Protein AF-A0A3D2I4W2-F1 (afdb_monomer_lite)

Secondary structure (DSSP, 8-state):
-GGGHHHHHHHTT--SSGGG--SSSPP-EE-STTTTS-GGGGGG-SEEE-B-TTTTHHHHHHHHHHHHHHT--HHHHHHHHTTSTTEE-GGGEEEEE-TTS-EEEEEESSSSS-SSPPPB-----SSS---SSPPPPSS--SS---------S--

Sequence (155 aa):
CYTNILQVLDLSHIPLHAGERTWDDPIVIGGGPCTYNPEPIAEFFDIFYIGEGETVYRELLDVYKDSRQKGEDRLTFLKRASGVEGLYVPLLYDVTYHEDGTIASMEPNCKEAPNRVKKQVVTDLSDTYYPSKPLVPYIRATQDRVVLEIQRGCI

Radius of gyration: 17.82 Å; chains: 1; bounding box: 40×52×45 Å

Foldseek 3Di:
DVVCLQVVCVVVVHDQFPVVDWPVGDQFEAEDDPLVPCVVRLRRHQKYQFADCQPFVVVLVVLVVVCVVVVHIPVVSSLQSLLTARIDGQVQWDWDADPVGHTPDIAGNDPSHDRDRDGDYDPDPPPTDDPPPDDDDPDDDPDPDDDDDPDDDDD

Structure (mmCIF, N/CA/C/O backbone):
data_AF-A0A3D2I4W2-F1
#
_entry.id   AF-A0A3D2I4W2-F1
#
loop_
_atom_site.group_PDB
_atom_site.id
_atom_site.type_symbol
_atom_site.label_atom_id
_atom_site.label_alt_id
_atom_site.label_comp_id
_atom_site.label_asym_id
_atom_site.label_entity_id
_atom_site.label_seq_id
_atom_site.pdbx_PDB_ins_code
_atom_site.Cartn_x
_atom_site.Cartn_y
_atom_site.Cartn_z
_atom_site.occupancy
_atom_site.B_iso_or_equiv
_atom_site.auth_seq_id
_atom_site.auth_comp_id
_atom_site.auth_asym_id
_atom_site.auth_atom_id
_atom_site.pdbx_PDB_model_num
ATOM 1 N N . CYS A 1 1 ? -1.718 -10.363 -12.289 1.00 57.09 1 CYS A N 1
ATOM 2 C CA . CYS A 1 1 ? -2.384 -10.048 -11.006 1.00 57.09 1 CYS A CA 1
ATOM 3 C C . CYS A 1 1 ? -3.413 -8.924 -11.084 1.00 57.09 1 CYS A C 1
ATOM 5 O O . CYS A 1 1 ? -4.359 -9.004 -10.320 1.00 57.09 1 CYS A O 1
ATOM 7 N N . TYR A 1 2 ? -3.300 -7.935 -11.982 1.00 67.94 2 TYR A N 1
ATOM 8 C CA . TYR A 1 2 ? -4.268 -6.826 -12.064 1.00 67.94 2 TYR A CA 1
ATOM 9 C C . TYR A 1 2 ? -5.730 -7.259 -12.249 1.00 67.94 2 TYR A C 1
ATOM 11 O O . TYR A 1 2 ? -6.610 -6.760 -11.558 1.00 67.94 2 TYR A O 1
ATOM 19 N N . THR A 1 3 ? -5.984 -8.240 -13.117 1.00 71.94 3 THR A N 1
ATOM 20 C CA . THR A 1 3 ? -7.343 -8.685 -13.475 1.00 71.94 3 THR A CA 1
ATOM 21 C C . THR A 1 3 ? -8.151 -9.257 -12.313 1.00 71.94 3 THR A C 1
ATOM 23 O O . THR A 1 3 ? -9.372 -9.286 -12.389 1.00 71.94 3 THR A O 1
ATOM 26 N N . ASN A 1 4 ? -7.493 -9.712 -11.242 1.00 88.19 4 ASN A N 1
ATOM 27 C CA . ASN A 1 4 ? -8.159 -10.446 -10.165 1.00 88.19 4 ASN A CA 1
ATOM 28 C C . ASN A 1 4 ? -8.360 -9.595 -8.905 1.00 88.19 4 ASN A C 1
ATOM 30 O O . ASN A 1 4 ? -8.998 -10.067 -7.972 1.00 88.19 4 ASN A O 1
ATOM 34 N N . ILE A 1 5 ? -7.829 -8.366 -8.854 1.00 90.75 5 ILE A N 1
ATOM 35 C CA . ILE A 1 5 ? -7.914 -7.506 -7.661 1.00 90.75 5 ILE A CA 1
ATOM 36 C C . ILE A 1 5 ? -9.379 -7.252 -7.300 1.00 90.75 5 ILE A C 1
ATOM 38 O O . ILE A 1 5 ? -9.798 -7.549 -6.185 1.00 90.75 5 ILE A O 1
ATOM 42 N N . LEU A 1 6 ? -10.170 -6.782 -8.269 1.00 92.81 6 LEU A N 1
ATOM 43 C CA . LEU A 1 6 ? -11.586 -6.472 -8.058 1.00 92.81 6 LEU A CA 1
ATOM 44 C C . LEU A 1 6 ? -12.389 -7.718 -7.681 1.00 92.81 6 LEU A C 1
ATOM 46 O O . LEU A 1 6 ? -13.233 -7.659 -6.797 1.00 92.81 6 LEU A O 1
ATOM 50 N N . GLN A 1 7 ? -12.071 -8.862 -8.293 1.00 94.44 7 GLN A N 1
ATOM 51 C CA . GLN A 1 7 ? -12.715 -10.132 -7.968 1.00 94.44 7 GLN A CA 1
ATOM 52 C C . GLN A 1 7 ? -12.427 -10.567 -6.523 1.00 94.44 7 GLN A C 1
ATOM 54 O O . GLN A 1 7 ? -13.317 -11.071 -5.848 1.00 94.44 7 GLN A O 1
ATOM 59 N N . VAL A 1 8 ? -11.198 -10.380 -6.030 1.00 94.50 8 VAL A N 1
ATOM 60 C CA . VAL A 1 8 ? -10.845 -10.703 -4.637 1.00 94.50 8 VAL A CA 1
ATOM 61 C C . VAL A 1 8 ? -11.576 -9.788 -3.656 1.00 94.50 8 VAL A C 1
ATOM 63 O O . VAL A 1 8 ? -12.060 -10.282 -2.639 1.00 94.50 8 VAL A O 1
ATOM 66 N N . LEU A 1 9 ? -11.676 -8.487 -3.951 1.00 95.06 9 LEU A N 1
ATOM 67 C CA . LEU A 1 9 ? -12.410 -7.542 -3.104 1.00 95.06 9 LEU A CA 1
ATOM 68 C C . LEU A 1 9 ? -13.901 -7.900 -3.041 1.00 95.06 9 LEU A C 1
ATOM 70 O O . LEU A 1 9 ? -14.446 -8.025 -1.946 1.00 95.06 9 LEU A O 1
ATOM 74 N N . ASP A 1 10 ? -14.510 -8.166 -4.199 1.00 95.00 10 ASP A N 1
ATOM 75 C CA . ASP A 1 10 ? -15.918 -8.555 -4.326 1.00 95.00 10 ASP A CA 1
ATOM 76 C C . ASP A 1 10 ? -16.231 -9.848 -3.552 1.00 95.00 10 ASP A C 1
ATOM 78 O O . ASP A 1 10 ? -17.110 -9.874 -2.689 1.00 95.00 10 ASP A O 1
ATOM 82 N N . LEU A 1 11 ? -15.430 -10.903 -3.757 1.00 96.75 11 LEU A N 1
ATOM 83 C CA . LEU A 1 11 ? -15.568 -12.175 -3.033 1.00 96.75 11 LEU A CA 1
ATOM 84 C C . LEU A 1 11 ? -15.325 -12.050 -1.521 1.00 96.75 11 LEU A C 1
ATOM 86 O O . LEU A 1 11 ? -15.780 -12.902 -0.761 1.00 96.75 11 LEU A O 1
ATOM 90 N N . SER A 1 12 ? -14.596 -11.020 -1.085 1.00 96.56 12 SER A N 1
ATOM 91 C CA . SER A 1 12 ? -14.338 -10.742 0.333 1.00 96.56 12 SER A CA 1
ATOM 92 C C . SER A 1 12 ? -15.374 -9.804 0.956 1.00 96.56 12 SER A C 1
ATOM 94 O O . SER A 1 12 ? -15.250 -9.485 2.136 1.00 96.56 12 SER A O 1
ATOM 96 N N . HIS A 1 13 ? -16.373 -9.356 0.186 1.00 96.12 13 HIS A N 1
ATOM 97 C CA . HIS A 1 13 ? -17.356 -8.350 0.594 1.00 96.12 13 HIS A CA 1
ATOM 98 C C . HIS A 1 13 ? -16.724 -7.032 1.069 1.00 96.12 13 HIS A C 1
ATOM 100 O O . HIS A 1 13 ? -17.248 -6.372 1.962 1.00 96.12 13 HIS A O 1
ATOM 106 N N . ILE A 1 14 ? -15.590 -6.650 0.475 1.00 97.50 14 ILE A N 1
ATOM 107 C CA . ILE A 1 14 ? -14.932 -5.366 0.729 1.00 97.50 14 ILE A CA 1
ATOM 108 C C . ILE A 1 14 ? -15.391 -4.385 -0.358 1.00 97.50 14 ILE A C 1
ATOM 110 O O . ILE A 1 14 ? -15.304 -4.742 -1.537 1.00 97.50 14 ILE A O 1
ATOM 114 N N . PRO A 1 15 ? -15.825 -3.155 -0.013 1.00 97.50 15 PRO A N 1
ATOM 115 C CA . PRO A 1 15 ? -16.178 -2.149 -1.011 1.00 97.50 15 PRO A CA 1
ATOM 116 C C . PRO A 1 15 ? -15.064 -1.962 -2.048 1.00 97.50 15 PRO A C 1
ATOM 118 O O . PRO A 1 15 ? -13.878 -1.859 -1.696 1.00 97.50 15 PRO A O 1
ATOM 121 N N . LEU A 1 16 ? -15.442 -1.951 -3.330 1.00 95.81 16 LEU A N 1
ATOM 122 C CA . LEU A 1 16 ? -14.485 -1.899 -4.437 1.00 95.81 16 LEU A CA 1
ATOM 123 C C . LEU A 1 16 ? -13.691 -0.598 -4.392 1.00 95.81 16 LEU A C 1
ATOM 125 O O . LEU A 1 16 ? -12.460 -0.632 -4.396 1.00 95.81 16 LEU A O 1
ATOM 129 N N . HIS A 1 17 ? -14.390 0.527 -4.287 1.00 96.31 17 HIS A N 1
ATOM 130 C CA . HIS A 1 17 ? -13.779 1.844 -4.242 1.00 96.31 17 HIS A CA 1
ATOM 131 C C . HIS A 1 17 ? -13.309 2.157 -2.822 1.00 96.31 17 HIS A C 1
ATOM 133 O O . HIS A 1 17 ? -14.052 2.002 -1.851 1.00 96.31 17 HIS A O 1
ATOM 139 N N . ALA A 1 18 ? -12.072 2.633 -2.684 1.00 96.38 18 ALA A N 1
ATOM 140 C CA . ALA A 1 18 ? -11.503 2.973 -1.383 1.00 96.38 18 ALA A CA 1
ATOM 141 C C . ALA A 1 18 ? -12.307 4.071 -0.664 1.00 96.38 18 ALA A C 1
ATOM 143 O O . ALA A 1 18 ? -12.448 4.029 0.556 1.00 96.38 18 ALA A O 1
ATOM 144 N N . GLY A 1 19 ? -12.898 5.007 -1.416 1.00 94.50 19 GLY A N 1
ATOM 145 C CA . GLY A 1 19 ? -13.739 6.080 -0.874 1.00 94.50 19 GLY A CA 1
ATOM 146 C C . GLY A 1 19 ? -15.058 5.614 -0.243 1.00 94.50 19 GLY A C 1
ATOM 147 O O . GLY A 1 19 ? -15.655 6.363 0.525 1.00 94.50 19 GLY A O 1
ATOM 148 N N . GLU A 1 20 ? -15.502 4.387 -0.525 1.00 95.88 20 GLU A N 1
ATOM 149 C CA . GLU A 1 20 ? -16.715 3.795 0.060 1.00 95.88 20 GLU A CA 1
ATOM 150 C C . GLU A 1 20 ? -16.430 3.054 1.376 1.00 95.88 20 GLU A C 1
ATOM 152 O O . GLU A 1 20 ? -17.359 2.620 2.058 1.00 95.88 20 GLU A O 1
ATOM 157 N N . ARG A 1 21 ? -15.152 2.894 1.746 1.00 96.69 21 ARG A N 1
ATOM 158 C CA . ARG A 1 21 ? -14.737 2.147 2.937 1.00 96.69 21 ARG A CA 1
ATOM 159 C C . ARG A 1 21 ? -14.823 3.004 4.191 1.00 96.69 21 ARG A C 1
ATOM 161 O O . ARG A 1 21 ? -14.335 4.131 4.258 1.00 96.69 21 ARG A O 1
ATOM 168 N N . THR A 1 22 ? -15.373 2.411 5.235 1.00 95.75 22 THR A N 1
ATOM 169 C CA . THR A 1 22 ? -15.478 2.975 6.579 1.00 95.75 22 THR A CA 1
ATOM 170 C C . THR A 1 22 ? -14.315 2.522 7.461 1.00 95.75 22 THR A C 1
ATOM 172 O O . THR A 1 22 ? -13.388 1.838 7.025 1.00 95.75 22 THR A O 1
ATOM 175 N N . TRP A 1 23 ? -14.324 2.914 8.735 1.00 95.62 23 TRP A N 1
ATOM 176 C CA . TRP A 1 23 ? -13.331 2.435 9.697 1.00 95.62 23 TRP A CA 1
ATOM 177 C C . TRP A 1 23 ? -13.545 0.976 10.126 1.00 95.62 23 TRP A C 1
ATOM 179 O O . TRP A 1 23 ? -12.626 0.366 10.680 1.00 95.62 23 TRP A O 1
ATOM 189 N N . ASP A 1 24 ? -14.720 0.406 9.860 1.00 95.25 24 ASP A N 1
ATOM 190 C CA . ASP A 1 24 ? -15.026 -0.998 10.151 1.00 95.25 24 ASP A CA 1
ATOM 191 C C . ASP A 1 24 ? -14.538 -1.936 9.036 1.00 95.25 24 ASP A C 1
ATOM 193 O O . ASP A 1 24 ? -14.285 -3.117 9.277 1.00 95.25 24 ASP A O 1
ATOM 197 N N . ASP A 1 25 ? -14.311 -1.394 7.838 1.00 96.81 25 ASP A N 1
ATOM 198 C CA . ASP A 1 25 ? -13.728 -2.110 6.708 1.00 96.81 25 ASP A CA 1
ATOM 199 C C . ASP A 1 25 ? -12.203 -2.269 6.852 1.00 96.81 25 ASP A C 1
ATOM 201 O O . ASP A 1 25 ? -11.515 -1.380 7.382 1.00 96.81 25 ASP A O 1
ATOM 205 N N . PRO A 1 26 ? -11.617 -3.361 6.324 1.00 96.44 26 PRO A N 1
ATOM 206 C CA . PRO A 1 26 ? -10.170 -3.550 6.338 1.00 96.44 26 PRO A CA 1
ATOM 207 C C . PRO A 1 26 ? -9.423 -2.441 5.579 1.00 96.44 26 PRO A C 1
ATOM 209 O O . PRO A 1 26 ? -9.946 -1.805 4.660 1.00 96.44 26 PRO A O 1
ATOM 212 N N . ILE A 1 27 ? -8.160 -2.221 5.954 1.00 97.25 27 ILE A N 1
ATOM 213 C CA . ILE A 1 27 ? -7.234 -1.394 5.170 1.00 97.25 27 ILE A CA 1
ATOM 214 C C . ILE A 1 27 ? -6.700 -2.250 4.022 1.00 97.25 27 ILE A C 1
ATOM 216 O O . ILE A 1 27 ? -6.061 -3.275 4.264 1.00 97.25 27 ILE A O 1
ATOM 220 N N . VAL A 1 28 ? -6.952 -1.838 2.781 1.00 96.81 28 VAL A N 1
ATOM 221 C CA . VAL A 1 28 ? -6.498 -2.558 1.589 1.00 96.81 28 VAL A CA 1
ATOM 222 C C . VAL A 1 28 ? -5.168 -1.972 1.130 1.00 96.81 28 VAL A C 1
ATOM 224 O O . VAL A 1 28 ? -5.096 -0.819 0.703 1.00 96.81 28 VAL A O 1
ATOM 227 N N . ILE A 1 29 ? -4.112 -2.783 1.212 1.00 95.38 29 ILE A N 1
ATOM 228 C CA . ILE A 1 29 ? -2.743 -2.372 0.887 1.00 95.38 29 ILE A CA 1
ATOM 229 C C . ILE A 1 29 ? -2.262 -3.097 -0.373 1.00 95.38 29 ILE A C 1
ATOM 231 O O . ILE A 1 29 ? -2.271 -4.327 -0.432 1.00 95.38 29 ILE A O 1
ATOM 235 N N . GLY A 1 30 ? -1.820 -2.337 -1.371 1.00 92.81 30 GLY A N 1
ATOM 236 C CA . GLY A 1 30 ? -1.173 -2.844 -2.577 1.00 92.81 30 GLY A CA 1
ATOM 237 C C . GLY A 1 30 ? 0.334 -2.970 -2.374 1.00 92.81 30 GLY A C 1
ATOM 238 O O . GLY A 1 30 ? 0.964 -2.065 -1.840 1.00 92.81 30 GLY A O 1
ATOM 239 N N . GLY A 1 31 ? 0.934 -4.074 -2.813 1.00 90.00 31 GLY A N 1
ATOM 240 C CA . GLY A 1 31 ? 2.377 -4.316 -2.714 1.00 90.00 31 GLY A CA 1
ATOM 241 C C . GLY A 1 31 ? 2.925 -5.040 -3.942 1.00 90.00 31 GLY A C 1
ATOM 242 O O . GLY A 1 31 ? 2.172 -5.487 -4.810 1.00 90.00 31 GLY A O 1
ATOM 243 N N . GLY A 1 32 ? 4.249 -5.181 -4.001 1.00 84.00 32 GLY A N 1
ATOM 244 C CA . GLY A 1 32 ? 4.937 -5.941 -5.044 1.00 84.00 32 GLY A CA 1
ATOM 245 C C . GLY A 1 32 ? 5.481 -5.094 -6.202 1.00 84.00 32 GLY A C 1
ATOM 246 O O . GLY A 1 32 ? 5.427 -3.869 -6.180 1.00 84.00 32 GLY A O 1
ATOM 247 N N . PRO A 1 33 ? 6.033 -5.737 -7.243 1.00 74.50 33 PRO A N 1
ATOM 248 C CA . PRO A 1 33 ? 6.895 -5.076 -8.226 1.00 74.50 33 PRO A CA 1
ATOM 249 C C . PRO A 1 33 ? 6.181 -4.061 -9.123 1.00 74.50 33 PRO A C 1
ATOM 251 O O . PRO A 1 33 ? 6.842 -3.250 -9.762 1.00 74.50 33 PRO A O 1
ATOM 254 N N . CYS A 1 34 ? 4.851 -4.093 -9.203 1.00 75.56 34 CYS A N 1
ATOM 255 C CA . CYS A 1 34 ? 4.092 -3.191 -10.066 1.00 75.56 34 CYS A CA 1
ATOM 256 C C . CYS A 1 34 ? 3.561 -1.944 -9.338 1.00 75.56 34 CYS A C 1
ATOM 258 O O . CYS A 1 34 ? 2.951 -1.094 -9.979 1.00 75.56 34 CYS A O 1
ATOM 260 N N . THR A 1 35 ? 3.802 -1.790 -8.029 1.00 85.19 35 THR A N 1
ATOM 261 C CA . THR A 1 35 ? 3.267 -0.649 -7.264 1.00 85.19 35 THR A CA 1
ATOM 262 C C . THR A 1 35 ? 3.956 0.677 -7.559 1.00 85.19 35 THR A C 1
ATOM 264 O O . THR A 1 35 ? 3.424 1.712 -7.186 1.00 85.19 35 THR A O 1
ATOM 267 N N . TYR A 1 36 ? 5.079 0.680 -8.286 1.00 85.50 36 TYR A N 1
ATOM 268 C CA . TYR A 1 36 ? 5.771 1.907 -8.701 1.00 85.50 36 TYR A CA 1
ATOM 269 C C . TYR A 1 36 ? 4.949 2.809 -9.637 1.00 85.50 36 TYR A C 1
ATOM 271 O O . TYR A 1 36 ? 5.274 3.984 -9.755 1.00 85.50 36 TYR A O 1
ATOM 279 N N . ASN A 1 37 ? 3.901 2.277 -10.279 1.00 88.94 37 ASN A N 1
ATOM 280 C CA . ASN A 1 37 ? 2.951 3.037 -11.097 1.00 88.94 37 ASN A CA 1
ATOM 281 C C . ASN A 1 37 ? 1.514 2.723 -10.627 1.00 88.94 37 ASN A C 1
ATOM 283 O O . ASN A 1 37 ? 0.817 1.943 -11.283 1.00 88.94 37 ASN A O 1
ATOM 287 N N . PRO A 1 38 ? 1.093 3.242 -9.459 1.00 90.31 38 PRO A N 1
ATOM 288 C CA . PRO A 1 38 ? -0.146 2.825 -8.801 1.00 90.31 38 PRO A CA 1
ATOM 289 C C . PRO A 1 38 ? -1.406 3.453 -9.417 1.00 90.31 38 PRO A C 1
ATOM 291 O O . PRO A 1 38 ? -2.475 2.849 -9.333 1.00 90.31 38 PRO A O 1
ATOM 294 N N . GLU A 1 39 ? -1.276 4.607 -10.080 1.00 91.75 39 GLU A N 1
ATOM 295 C CA . GLU A 1 39 ? -2.401 5.428 -10.555 1.00 91.75 39 GLU A CA 1
ATOM 296 C C . GLU A 1 39 ? -3.501 4.696 -11.332 1.00 91.75 39 GLU A C 1
ATOM 298 O O . GLU A 1 39 ? -4.672 4.892 -11.007 1.00 91.75 39 GLU A O 1
ATOM 303 N N . PRO A 1 40 ? -3.200 3.781 -12.276 1.00 90.12 40 PRO A N 1
ATOM 304 C CA . PRO A 1 40 ? -4.247 3.083 -13.025 1.00 90.12 40 PRO A CA 1
ATOM 305 C C . PRO A 1 40 ? -5.229 2.270 -12.166 1.00 90.12 40 PRO A C 1
ATOM 307 O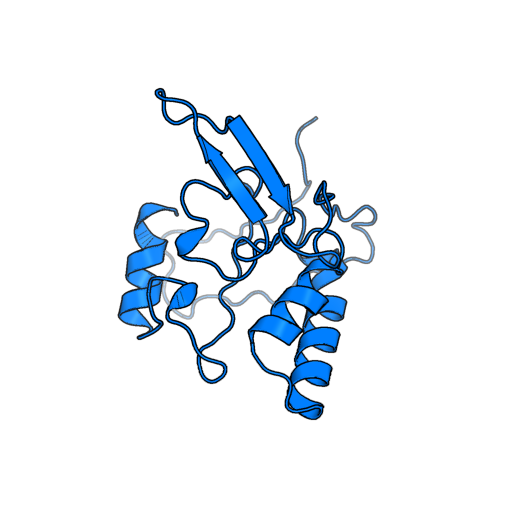 O . PRO A 1 40 ? -6.280 1.867 -12.657 1.00 90.12 40 PRO A O 1
ATOM 310 N N . ILE A 1 41 ? -4.874 1.969 -10.913 1.00 91.44 41 ILE A N 1
ATOM 311 C CA . ILE A 1 41 ? -5.698 1.204 -9.968 1.00 91.44 41 ILE A CA 1
ATOM 312 C C . ILE A 1 41 ? -5.810 1.880 -8.597 1.00 91.44 41 ILE A C 1
ATOM 314 O O . ILE A 1 41 ? -6.246 1.234 -7.642 1.00 91.44 41 ILE A O 1
ATOM 318 N N . ALA A 1 42 ? -5.406 3.148 -8.471 1.00 93.88 42 ALA A N 1
ATOM 319 C CA . ALA A 1 42 ? -5.280 3.807 -7.173 1.00 93.88 42 ALA A CA 1
ATOM 320 C C . ALA A 1 42 ? -6.609 3.875 -6.415 1.00 93.88 42 ALA A C 1
ATOM 322 O O . ALA A 1 42 ? -6.651 3.671 -5.206 1.00 93.88 42 ALA A O 1
ATOM 323 N N . GLU A 1 43 ? -7.700 4.062 -7.155 1.00 93.94 43 GLU A N 1
ATOM 324 C CA . GLU A 1 43 ? -9.062 4.191 -6.634 1.00 93.94 43 GLU A CA 1
ATOM 325 C C . GLU A 1 43 ? -9.536 2.974 -5.817 1.00 93.94 43 GLU A C 1
ATOM 327 O O . GLU A 1 43 ? -10.437 3.088 -4.985 1.00 93.94 43 GLU A O 1
ATOM 332 N N . PHE A 1 44 ? -8.912 1.807 -6.007 1.00 95.38 44 PHE A N 1
ATOM 333 C CA . PHE A 1 44 ? -9.287 0.564 -5.329 1.00 95.38 44 PHE A CA 1
ATOM 334 C C . PHE A 1 44 ? -8.451 0.265 -4.077 1.00 95.38 44 PHE A C 1
ATOM 336 O O . PHE A 1 44 ? -8.763 -0.677 -3.345 1.00 95.38 44 PHE A O 1
ATOM 343 N N . PHE A 1 45 ? -7.402 1.036 -3.787 1.00 96.75 45 PHE A N 1
ATOM 344 C CA . PHE A 1 45 ? -6.484 0.781 -2.673 1.00 96.75 45 PHE A CA 1
ATOM 345 C C . PHE A 1 45 ? -6.441 1.954 -1.702 1.00 96.75 45 PHE A C 1
ATOM 347 O O . PHE A 1 45 ? -6.510 3.113 -2.092 1.00 96.75 45 PHE A O 1
ATOM 354 N N . ASP A 1 46 ? -6.283 1.644 -0.418 1.00 97.56 46 ASP A N 1
ATOM 355 C CA . ASP A 1 46 ? -6.090 2.669 0.606 1.00 97.56 46 ASP A CA 1
ATOM 356 C C . ASP A 1 46 ? -4.630 3.118 0.668 1.00 97.56 46 ASP A C 1
ATOM 358 O O . ASP A 1 46 ? -4.339 4.293 0.873 1.00 97.56 46 ASP A O 1
ATOM 362 N N . ILE A 1 47 ? -3.703 2.169 0.511 1.00 97.25 47 ILE A N 1
ATOM 363 C CA . ILE A 1 47 ? -2.263 2.400 0.614 1.00 97.25 47 ILE A CA 1
ATOM 364 C C . ILE A 1 47 ? -1.550 1.536 -0.427 1.00 97.25 47 ILE A C 1
ATOM 366 O O . ILE A 1 47 ? -1.869 0.362 -0.591 1.00 97.25 47 ILE A O 1
ATOM 370 N N . PHE A 1 48 ? -0.530 2.072 -1.082 1.00 95.94 48 PHE A N 1
ATOM 371 C CA . PHE A 1 48 ? 0.476 1.299 -1.793 1.00 95.94 48 PHE A CA 1
ATOM 372 C C . PHE A 1 48 ? 1.779 1.312 -1.015 1.00 95.94 48 PHE A C 1
ATOM 374 O O . PHE A 1 48 ? 2.291 2.359 -0.629 1.00 95.94 48 PHE A O 1
ATOM 381 N N . TYR A 1 49 ? 2.338 0.128 -0.830 1.00 94.38 49 TYR A N 1
ATOM 382 C CA . TYR A 1 49 ? 3.683 -0.059 -0.335 1.00 94.38 49 TYR A CA 1
ATOM 383 C C . TYR A 1 49 ? 4.648 -0.044 -1.524 1.00 94.38 49 TYR A C 1
ATOM 385 O O . TYR A 1 49 ? 4.605 -0.919 -2.397 1.00 94.38 49 TYR A O 1
ATOM 393 N N . ILE A 1 50 ? 5.529 0.952 -1.561 1.00 93.44 50 ILE A N 1
ATOM 394 C CA . ILE A 1 50 ? 6.525 1.141 -2.613 1.00 93.44 50 ILE A CA 1
ATOM 395 C C . ILE A 1 50 ? 7.876 0.620 -2.126 1.00 93.44 50 ILE A C 1
ATOM 397 O O . ILE A 1 50 ? 8.587 1.285 -1.370 1.00 93.44 50 ILE A O 1
ATOM 401 N N . GLY A 1 51 ? 8.255 -0.567 -2.599 1.00 88.38 51 GLY A N 1
ATOM 402 C CA . GLY A 1 51 ? 9.523 -1.204 -2.250 1.00 88.38 51 GLY A CA 1
ATOM 403 C C . GLY A 1 51 ? 9.359 -2.572 -1.597 1.00 88.38 51 GLY A C 1
ATOM 404 O O . GLY A 1 51 ? 8.409 -3.297 -1.888 1.00 88.38 51 GLY A O 1
ATOM 405 N N . GLU A 1 52 ? 10.308 -2.924 -0.734 1.00 85.56 52 GLU A N 1
ATOM 406 C CA . GLU A 1 52 ? 10.369 -4.213 -0.037 1.00 85.56 52 GLU A CA 1
ATOM 407 C C . GLU A 1 52 ? 9.667 -4.144 1.321 1.00 85.56 52 GLU A C 1
ATOM 409 O O . GLU A 1 52 ? 9.949 -3.256 2.126 1.00 85.56 52 GLU A O 1
ATOM 414 N N . GLY A 1 53 ? 8.735 -5.070 1.560 1.00 76.75 53 GLY A N 1
ATOM 415 C CA . GLY A 1 53 ? 7.819 -5.059 2.705 1.00 76.75 53 GLY A CA 1
ATOM 416 C C . GLY A 1 53 ? 8.508 -5.125 4.070 1.00 76.75 53 GLY A C 1
ATOM 417 O O . GLY A 1 53 ? 8.020 -4.605 5.070 1.00 76.75 53 GLY A O 1
ATOM 418 N N . GLU A 1 54 ? 9.669 -5.761 4.132 1.00 77.69 54 GLU A N 1
ATOM 419 C CA . GLU A 1 54 ? 10.351 -6.101 5.375 1.00 77.69 54 GLU A CA 1
ATOM 420 C C . GLU A 1 54 ? 10.866 -4.879 6.157 1.00 77.69 54 GLU A C 1
ATOM 422 O O . GLU A 1 54 ? 11.200 -5.018 7.333 1.00 77.69 54 GLU A O 1
ATOM 427 N N . THR A 1 55 ? 10.899 -3.687 5.551 1.00 82.75 55 THR A N 1
ATOM 428 C CA . THR A 1 55 ? 11.475 -2.483 6.163 1.00 82.75 55 THR A CA 1
ATOM 429 C C . THR A 1 55 ? 10.501 -1.731 7.077 1.00 82.75 55 THR A C 1
ATOM 431 O O . THR A 1 55 ? 10.806 -1.550 8.254 1.00 82.75 55 THR A O 1
ATOM 434 N N . VAL A 1 56 ? 9.331 -1.300 6.581 1.00 86.75 56 VAL A N 1
ATOM 435 C CA . VAL A 1 56 ? 8.470 -0.328 7.295 1.00 86.75 56 VAL A CA 1
ATOM 436 C C . VAL A 1 56 ? 7.114 -0.877 7.748 1.00 86.75 56 VAL A C 1
ATOM 438 O O . VAL A 1 56 ? 6.335 -0.158 8.374 1.00 86.75 56 VAL A O 1
ATOM 441 N N . TYR A 1 57 ? 6.811 -2.163 7.521 1.00 87.62 57 TYR A N 1
ATOM 442 C CA . TYR A 1 57 ? 5.531 -2.739 7.970 1.00 87.62 57 TYR A CA 1
ATOM 443 C C . TYR A 1 57 ? 5.294 -2.602 9.479 1.00 87.62 57 TYR A C 1
ATOM 445 O O . TYR A 1 57 ? 4.156 -2.399 9.898 1.00 87.62 57 TYR A O 1
ATOM 453 N N . ARG A 1 58 ? 6.341 -2.711 10.309 1.00 89.44 58 ARG A N 1
ATOM 454 C CA . ARG A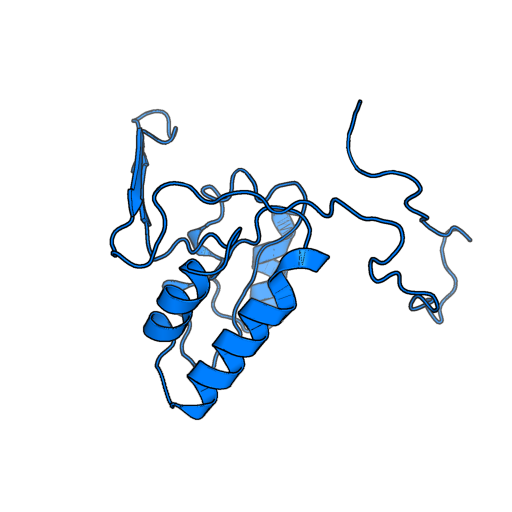 1 58 ? 6.203 -2.580 11.771 1.00 89.44 58 ARG A CA 1
ATOM 455 C C . ARG A 1 58 ?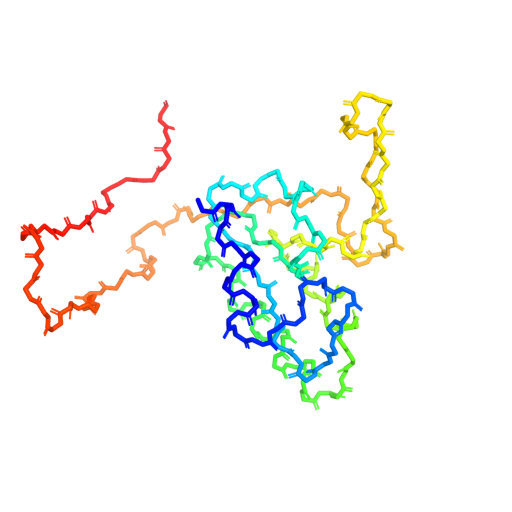 5.731 -1.185 12.166 1.00 89.44 58 ARG A C 1
ATOM 457 O O . ARG A 1 58 ? 4.790 -1.074 12.941 1.00 89.44 58 ARG A O 1
ATOM 464 N N . GLU A 1 59 ? 6.324 -0.157 11.569 1.00 93.81 59 GLU A N 1
ATOM 465 C CA . GLU A 1 59 ? 5.956 1.236 11.811 1.00 93.81 59 GLU A CA 1
ATOM 466 C C . GLU A 1 59 ? 4.502 1.505 11.404 1.00 93.81 59 GLU A C 1
ATOM 468 O O . GLU A 1 59 ? 3.730 2.046 12.194 1.00 93.81 59 GLU A O 1
ATOM 473 N N . LEU A 1 60 ? 4.081 1.025 10.227 1.00 95.19 60 LEU A N 1
ATOM 474 C CA . LEU A 1 60 ? 2.684 1.115 9.795 1.00 95.19 60 LEU A CA 1
ATOM 475 C C . LEU A 1 60 ? 1.721 0.439 10.786 1.00 95.19 60 LEU A C 1
ATOM 477 O O . LEU A 1 60 ? 0.667 0.990 11.111 1.00 95.19 60 LEU A O 1
ATOM 481 N N . LEU A 1 61 ? 2.069 -0.755 11.276 1.00 95.25 61 LEU A N 1
ATOM 482 C CA . LEU A 1 61 ? 1.246 -1.482 12.245 1.00 95.25 61 LEU A CA 1
ATOM 483 C C . LEU A 1 61 ? 1.173 -0.767 13.598 1.00 95.25 61 LEU A C 1
ATOM 485 O O . LEU A 1 61 ? 0.120 -0.797 14.237 1.00 95.25 61 LEU A O 1
ATOM 489 N N . ASP A 1 62 ? 2.254 -0.126 14.034 1.00 96.81 62 ASP A N 1
ATOM 490 C CA . ASP A 1 62 ? 2.273 0.663 15.265 1.00 96.81 62 ASP A CA 1
ATOM 491 C C . ASP A 1 62 ? 1.401 1.920 15.125 1.00 96.81 62 ASP A C 1
ATOM 493 O O . ASP A 1 62 ? 0.573 2.187 16.000 1.00 96.81 62 ASP A O 1
ATOM 497 N N . VAL A 1 63 ? 1.474 2.617 13.982 1.00 97.19 63 VAL A N 1
ATOM 498 C CA . VAL A 1 63 ? 0.574 3.737 13.646 1.00 97.19 63 VAL A CA 1
ATOM 499 C C . VAL A 1 63 ? -0.888 3.287 13.646 1.00 97.19 63 VAL A C 1
ATOM 501 O O . VAL A 1 63 ? -1.741 3.960 14.228 1.00 97.19 63 VAL A O 1
ATOM 504 N N . TYR A 1 64 ? -1.193 2.133 13.046 1.00 97.19 64 TYR A N 1
ATOM 505 C CA . TYR A 1 64 ? -2.550 1.585 13.009 1.00 97.19 64 TYR A CA 1
ATOM 506 C C . TYR A 1 64 ? -3.088 1.264 14.408 1.00 97.19 64 TYR A C 1
ATOM 508 O O . TYR A 1 64 ? -4.199 1.670 14.756 1.00 97.19 64 TYR A O 1
ATOM 516 N N . LYS A 1 65 ? -2.299 0.564 15.234 1.00 97.19 65 LYS A N 1
ATOM 517 C CA . LYS A 1 65 ? -2.682 0.216 16.611 1.00 97.19 65 LYS A CA 1
ATOM 518 C C . LYS A 1 65 ? -2.944 1.458 17.451 1.00 97.19 65 LYS A C 1
ATOM 520 O O . LYS A 1 65 ? -3.952 1.508 18.151 1.00 97.19 65 LYS A O 1
ATOM 525 N N . ASP A 1 66 ? -2.063 2.448 17.368 1.00 97.94 66 ASP A N 1
ATOM 526 C CA . ASP A 1 66 ? -2.207 3.700 18.107 1.00 97.94 66 ASP A CA 1
ATOM 527 C C . ASP A 1 66 ? -3.444 4.493 17.645 1.00 97.94 66 ASP A C 1
ATOM 529 O O . ASP A 1 66 ? -4.220 4.954 18.480 1.00 97.94 66 ASP A O 1
ATOM 533 N N . SER A 1 67 ? -3.704 4.564 16.333 1.00 97.25 67 SER A N 1
ATOM 534 C CA . SER A 1 67 ? -4.911 5.213 15.784 1.00 97.25 67 SER A CA 1
ATOM 535 C C . SER A 1 67 ? -6.193 4.541 16.292 1.00 97.25 67 SER A C 1
ATOM 537 O O . SER A 1 67 ? -7.135 5.209 16.723 1.00 97.25 67 SER A O 1
ATOM 539 N N . ARG A 1 68 ? -6.215 3.199 16.326 1.00 95.06 68 ARG A N 1
ATOM 540 C CA . ARG A 1 68 ? -7.333 2.421 16.885 1.00 95.06 68 ARG A CA 1
ATOM 541 C C . ARG A 1 68 ? -7.530 2.679 18.379 1.00 95.06 68 ARG A C 1
ATOM 543 O O . ARG A 1 68 ? -8.665 2.847 18.809 1.00 95.06 68 ARG A O 1
ATOM 550 N N . GLN A 1 69 ? -6.453 2.737 19.163 1.00 97.06 69 GLN A N 1
ATOM 551 C CA . GLN A 1 69 ? -6.525 3.013 20.604 1.00 97.06 69 GLN A CA 1
ATOM 552 C C . GLN A 1 69 ? -7.047 4.420 20.911 1.00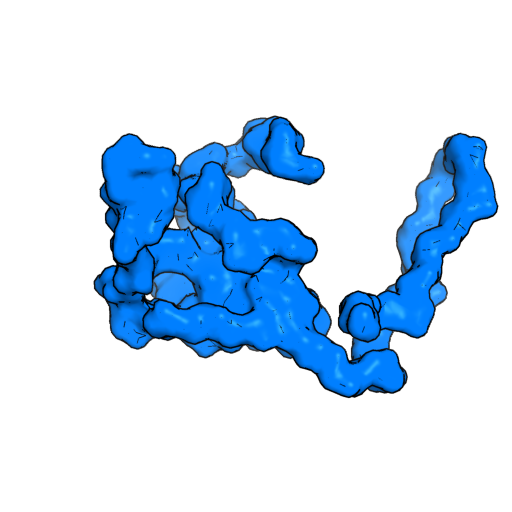 97.06 69 GLN A C 1
ATOM 554 O O . GLN A 1 69 ? -7.771 4.604 21.886 1.00 97.06 69 GLN A O 1
ATOM 559 N N . LYS A 1 70 ? -6.704 5.401 20.072 1.00 96.69 70 LYS A N 1
ATOM 560 C CA . LYS A 1 70 ? -7.161 6.790 20.202 1.00 96.69 70 LYS A CA 1
ATOM 561 C C . LYS A 1 70 ? -8.587 7.023 19.701 1.00 96.69 70 LYS A C 1
ATOM 563 O O . LYS A 1 70 ? -9.133 8.094 19.945 1.00 96.69 70 LYS A O 1
ATOM 568 N N . GLY A 1 71 ? -9.190 6.044 19.023 1.00 95.88 71 GLY A N 1
ATOM 569 C CA . GLY A 1 71 ? -10.498 6.211 18.388 1.00 95.88 71 GLY A CA 1
ATOM 570 C C . GLY A 1 71 ? -10.465 7.195 17.217 1.00 95.88 71 GLY A C 1
ATOM 571 O O . GLY A 1 71 ? -11.457 7.873 16.966 1.00 95.88 71 GLY A O 1
ATOM 572 N N . GLU A 1 72 ? -9.323 7.302 16.532 1.00 96.25 72 GLU A N 1
ATOM 573 C CA . GLU A 1 72 ? -9.186 8.117 15.323 1.00 96.25 72 GLU A CA 1
ATOM 574 C C . GLU A 1 72 ? -10.029 7.532 14.181 1.00 96.25 72 GLU A C 1
ATOM 576 O O . GLU A 1 72 ? -10.300 6.328 14.134 1.00 96.25 72 GLU A O 1
ATOM 581 N N . ASP A 1 73 ? -10.444 8.394 13.254 1.00 96.12 73 ASP A N 1
ATOM 582 C CA . ASP A 1 73 ? -11.145 7.986 12.043 1.00 96.12 73 ASP A CA 1
ATOM 583 C C . ASP A 1 73 ? -10.168 7.498 10.957 1.00 96.12 73 ASP A C 1
ATOM 585 O O . ASP A 1 73 ? -8.948 7.692 11.026 1.00 96.12 73 ASP A O 1
ATOM 589 N N . ARG A 1 74 ? -10.719 6.865 9.911 1.00 96.81 74 ARG A N 1
ATOM 590 C CA . ARG A 1 74 ? -9.931 6.294 8.807 1.00 96.81 74 ARG A CA 1
ATOM 591 C C . ARG A 1 74 ? -9.028 7.325 8.147 1.00 96.81 74 ARG A C 1
ATOM 593 O O . ARG A 1 74 ? -7.865 7.032 7.886 1.00 96.81 74 ARG A O 1
ATOM 600 N N . LEU A 1 75 ? -9.548 8.526 7.896 1.00 96.44 75 LEU A N 1
ATOM 601 C CA . LEU A 1 75 ? -8.792 9.575 7.223 1.00 96.44 75 LEU A CA 1
ATOM 602 C C . LEU A 1 75 ? -7.605 10.047 8.070 1.00 96.44 75 LEU A C 1
ATOM 604 O O . LEU A 1 75 ? -6.515 10.223 7.527 1.00 96.44 75 LEU A O 1
ATOM 608 N N . THR A 1 76 ? -7.780 10.209 9.385 1.00 97.12 76 THR A N 1
ATOM 609 C CA . THR A 1 76 ? -6.669 10.562 10.280 1.00 97.12 76 THR A CA 1
ATOM 610 C C . THR A 1 76 ? -5.597 9.478 10.271 1.00 97.12 76 THR A C 1
ATOM 612 O O . THR A 1 76 ? -4.419 9.796 10.106 1.00 97.12 76 THR A O 1
ATOM 615 N N . PHE A 1 77 ? -5.981 8.200 10.339 1.00 97.75 77 PHE A N 1
ATOM 616 C CA . PHE A 1 77 ? -5.024 7.101 10.203 1.00 97.75 77 PHE A CA 1
ATOM 617 C C . PHE A 1 77 ? -4.271 7.146 8.867 1.00 97.75 77 PHE A C 1
ATOM 619 O O . PHE A 1 77 ? -3.047 7.041 8.861 1.00 97.75 77 PHE A O 1
ATOM 626 N N . LEU A 1 78 ? -4.969 7.332 7.742 1.00 97.62 78 LEU A N 1
ATOM 627 C CA . LEU A 1 78 ? -4.350 7.355 6.413 1.00 97.62 78 LEU A CA 1
ATOM 628 C C . LEU A 1 78 ? -3.343 8.506 6.262 1.00 97.62 78 LEU A C 1
ATOM 630 O O . LEU A 1 78 ? -2.257 8.296 5.725 1.00 97.62 78 LEU A O 1
ATOM 634 N N . LYS A 1 79 ? -3.646 9.688 6.812 1.00 97.69 79 LYS A N 1
ATOM 635 C CA . LYS A 1 79 ? -2.701 10.820 6.879 1.00 97.69 79 LYS A CA 1
ATOM 636 C C . LYS A 1 79 ? -1.474 10.519 7.729 1.00 97.69 79 LYS A C 1
ATOM 638 O O . LYS A 1 79 ? -0.372 10.947 7.414 1.00 97.69 79 LYS A O 1
ATOM 643 N N . ARG A 1 80 ? -1.636 9.780 8.825 1.00 97.12 80 ARG A N 1
ATOM 644 C CA . ARG A 1 80 ? -0.496 9.358 9.647 1.00 97.12 80 ARG A CA 1
ATOM 645 C C . ARG A 1 80 ? 0.336 8.296 8.937 1.00 97.12 80 ARG A C 1
ATOM 647 O O . ARG A 1 80 ? 1.560 8.358 8.976 1.00 97.12 80 ARG A O 1
ATOM 654 N N . ALA A 1 81 ? -0.321 7.354 8.265 1.00 97.25 81 ALA A N 1
ATOM 655 C CA . ALA A 1 81 ? 0.331 6.312 7.487 1.00 97.25 81 ALA A CA 1
ATOM 656 C C . ALA A 1 81 ? 1.150 6.892 6.324 1.00 97.25 81 ALA A C 1
ATOM 658 O O . ALA A 1 81 ? 2.241 6.396 6.070 1.00 97.25 81 ALA A O 1
ATOM 659 N N . SER A 1 82 ? 0.705 7.974 5.670 1.00 96.94 82 SER A N 1
ATOM 660 C CA . SER A 1 82 ? 1.495 8.629 4.612 1.00 96.94 82 SER A CA 1
ATOM 661 C C . SER A 1 82 ? 2.810 9.241 5.102 1.00 96.94 82 SER A C 1
ATOM 663 O O . SER A 1 82 ? 3.687 9.521 4.289 1.00 96.94 82 SER A O 1
ATOM 665 N N . GLY A 1 83 ? 2.961 9.447 6.414 1.00 94.94 83 GLY A N 1
ATOM 666 C CA . GLY A 1 83 ? 4.220 9.878 7.022 1.00 94.94 83 GLY A CA 1
ATOM 667 C C . GLY A 1 83 ? 5.275 8.771 7.116 1.00 94.94 83 GLY A C 1
ATOM 668 O O . GLY A 1 83 ? 6.450 9.078 7.302 1.00 94.94 83 GLY A O 1
ATOM 669 N N . VAL A 1 84 ? 4.877 7.502 6.972 1.00 95.25 84 VAL A N 1
ATOM 670 C CA . VAL A 1 84 ? 5.789 6.352 6.978 1.00 95.25 84 VAL A CA 1
ATOM 671 C C . VAL A 1 84 ? 6.462 6.231 5.611 1.00 95.25 84 VAL A C 1
ATOM 673 O O . VAL A 1 84 ? 5.809 6.265 4.564 1.00 95.25 84 VAL A O 1
ATOM 676 N N . GLU A 1 85 ? 7.787 6.079 5.603 1.00 93.69 85 GLU A N 1
ATOM 677 C CA . GLU A 1 85 ? 8.564 6.097 4.363 1.00 93.69 85 GLU A CA 1
ATOM 678 C C . GLU A 1 85 ? 8.172 4.945 3.420 1.00 93.69 85 GLU A C 1
ATOM 680 O O . GLU A 1 85 ? 8.113 3.786 3.814 1.00 93.69 85 GLU A O 1
ATOM 685 N N . GLY A 1 86 ? 7.932 5.250 2.143 1.00 93.12 86 GLY A N 1
ATOM 686 C CA . GLY A 1 86 ? 7.558 4.249 1.137 1.00 93.12 86 GLY A CA 1
ATOM 687 C C . GLY A 1 86 ? 6.075 3.922 1.059 1.00 93.12 86 GLY A C 1
ATOM 688 O O . GLY A 1 86 ? 5.697 3.121 0.206 1.00 93.12 86 GLY A O 1
ATOM 689 N N . LEU A 1 87 ? 5.229 4.548 1.877 1.00 95.75 87 LEU A N 1
ATOM 690 C CA . LEU A 1 87 ? 3.784 4.430 1.736 1.00 95.75 87 LEU A CA 1
ATOM 691 C C . LEU A 1 87 ? 3.234 5.552 0.858 1.00 95.75 87 LEU A C 1
ATOM 693 O O . LEU A 1 87 ? 3.466 6.735 1.094 1.00 95.75 87 LEU A O 1
ATOM 697 N N . TYR A 1 88 ? 2.488 5.159 -0.165 1.00 96.12 88 TYR A N 1
ATOM 698 C CA . TYR A 1 88 ? 1.720 6.049 -1.019 1.00 96.12 88 TYR A CA 1
ATOM 699 C C . TYR A 1 88 ? 0.231 5.887 -0.700 1.00 96.12 88 TYR A C 1
ATOM 701 O O . TYR A 1 88 ? -0.276 4.771 -0.716 1.00 96.12 88 TYR A O 1
ATOM 709 N N . VAL A 1 89 ? -0.474 6.977 -0.398 1.00 97.19 89 VAL A N 1
ATOM 710 C CA . VAL A 1 89 ? -1.899 6.959 -0.022 1.00 97.19 89 VAL A CA 1
ATOM 711 C C . VAL A 1 89 ? -2.686 7.748 -1.070 1.00 97.19 89 VAL A C 1
ATOM 713 O O . VAL A 1 89 ? -2.661 8.977 -1.004 1.00 97.19 89 VAL A O 1
ATOM 716 N N . PRO A 1 90 ? -3.386 7.094 -2.018 1.00 96.44 90 PRO A N 1
ATOM 717 C CA . PRO A 1 90 ? -3.973 7.771 -3.179 1.00 96.44 90 PRO A CA 1
ATOM 718 C C . PRO A 1 90 ? -4.920 8.919 -2.842 1.00 96.44 90 PRO A C 1
ATOM 720 O O . PRO A 1 90 ? -4.858 9.977 -3.456 1.00 96.44 90 PRO A O 1
ATOM 723 N N . LEU A 1 91 ? -5.737 8.746 -1.800 1.00 95.94 91 LEU A N 1
ATOM 724 C CA . LEU A 1 91 ? -6.717 9.740 -1.350 1.00 95.94 91 LEU A CA 1
ATOM 725 C C . LEU A 1 91 ? -6.097 11.110 -0.999 1.00 95.94 91 LEU A C 1
ATOM 727 O O . LEU A 1 91 ? -6.799 12.119 -0.973 1.00 95.94 91 LEU A O 1
ATOM 731 N N . LEU A 1 92 ? -4.797 11.150 -0.699 1.00 96.94 92 LEU A N 1
ATOM 732 C CA . LEU A 1 92 ? -4.092 12.356 -0.261 1.00 96.94 92 LEU A CA 1
ATOM 733 C C . LEU A 1 92 ? -3.402 13.114 -1.403 1.00 96.94 92 LEU A C 1
ATOM 735 O O . LEU A 1 92 ? -2.599 14.008 -1.136 1.00 96.94 92 LEU A O 1
ATOM 739 N N . TYR A 1 93 ? -3.677 12.754 -2.659 1.00 96.44 93 TYR A N 1
ATOM 740 C CA . TYR A 1 93 ? -3.080 13.379 -3.834 1.00 96.44 93 TYR A CA 1
ATOM 741 C C . TYR A 1 93 ? -4.150 13.763 -4.848 1.00 96.44 93 TYR A C 1
ATOM 743 O O . TYR A 1 93 ? -5.040 12.976 -5.162 1.00 96.44 93 TYR A O 1
ATOM 751 N N . ASP A 1 94 ? -4.002 14.956 -5.408 1.00 95.69 94 ASP A N 1
ATOM 752 C CA . ASP A 1 94 ? -4.780 15.410 -6.548 1.00 95.69 94 ASP A CA 1
ATOM 753 C C . ASP A 1 94 ? -3.970 15.128 -7.819 1.00 95.69 94 ASP A C 1
ATOM 755 O O . ASP A 1 94 ? -2.895 15.701 -8.043 1.00 95.69 94 ASP A O 1
ATOM 759 N N . VAL A 1 95 ? -4.478 14.209 -8.642 1.00 94.50 95 VAL A N 1
ATOM 760 C CA . VAL A 1 95 ? -3.830 13.780 -9.886 1.00 94.50 95 VAL A CA 1
ATOM 761 C C . VAL A 1 95 ? -4.604 14.324 -11.075 1.00 94.50 95 VAL A C 1
ATOM 763 O O . VAL A 1 95 ? -5.805 14.093 -11.215 1.00 94.50 95 VAL A O 1
ATOM 766 N N . THR A 1 96 ? -3.912 15.063 -11.938 1.00 94.94 96 THR A N 1
ATOM 767 C CA . THR A 1 96 ? -4.478 15.575 -13.189 1.00 94.94 96 THR A CA 1
ATOM 768 C C . THR A 1 96 ? -3.887 14.824 -14.371 1.00 94.94 96 THR A C 1
ATOM 770 O O . THR A 1 96 ? -2.753 14.346 -14.315 1.00 94.94 96 THR A O 1
ATOM 773 N N . TYR A 1 97 ? -4.660 14.717 -15.449 1.00 93.81 97 TYR A N 1
ATOM 774 C CA . TYR A 1 97 ? -4.299 13.949 -16.635 1.00 93.81 97 TYR A CA 1
ATOM 775 C C . TYR A 1 97 ? -4.341 14.829 -17.882 1.00 93.81 97 TYR A C 1
ATOM 777 O O . TYR A 1 97 ? -5.161 15.742 -17.995 1.00 93.81 97 TYR A O 1
ATOM 785 N N . HIS A 1 98 ? -3.451 14.540 -18.823 1.00 95.19 98 HIS A N 1
ATOM 786 C CA . HIS A 1 98 ? -3.498 15.066 -20.178 1.00 95.19 98 HIS A CA 1
ATOM 787 C C . HIS A 1 98 ? -4.642 14.416 -20.978 1.00 95.19 98 HIS A C 1
ATOM 789 O O . HIS A 1 98 ? -5.198 13.391 -20.583 1.00 95.19 98 HIS A O 1
ATOM 795 N N . GLU A 1 99 ? -4.978 14.987 -22.139 1.00 95.25 99 GLU A N 1
ATOM 796 C CA . GLU A 1 99 ? -6.020 14.442 -23.029 1.00 95.25 99 GLU A CA 1
ATOM 797 C C . GLU A 1 99 ? -5.702 13.023 -23.537 1.00 95.25 99 GLU A C 1
ATOM 799 O O . GLU A 1 99 ? -6.614 12.267 -23.866 1.00 95.25 99 GLU A O 1
ATOM 804 N N . ASP A 1 100 ? -4.421 12.642 -23.574 1.00 94.06 100 ASP A N 1
ATOM 805 C CA . ASP A 1 100 ? -3.961 11.303 -23.960 1.00 94.06 100 ASP A CA 1
ATOM 806 C C . ASP A 1 100 ? -4.003 10.274 -22.810 1.00 94.06 100 ASP A C 1
ATOM 808 O O . ASP A 1 100 ? -3.643 9.112 -23.007 1.00 94.06 100 ASP A O 1
ATOM 812 N N . GLY A 1 101 ? -4.453 10.686 -21.619 1.00 87.38 101 GLY A N 1
ATOM 813 C CA . GLY A 1 101 ? -4.552 9.843 -20.429 1.00 87.38 101 GLY A CA 1
ATOM 814 C C . GLY A 1 101 ? -3.247 9.676 -19.647 1.00 87.38 101 GLY A C 1
ATOM 815 O O . GLY A 1 101 ? -3.216 8.907 -18.687 1.00 87.38 101 GLY A O 1
ATOM 816 N N . THR A 1 102 ? -2.167 10.373 -20.014 1.00 91.31 102 THR A N 1
ATOM 817 C CA . THR A 1 102 ? -0.936 10.408 -19.209 1.00 91.31 102 THR A CA 1
ATOM 818 C C . THR A 1 102 ? -1.060 11.389 -18.037 1.00 91.31 102 THR A C 1
ATOM 820 O O . THR A 1 102 ? -1.840 12.338 -18.088 1.00 91.31 102 THR A O 1
ATOM 823 N N . ILE A 1 103 ? -0.315 11.157 -16.951 1.00 92.19 103 ILE A N 1
ATOM 824 C CA . ILE A 1 103 ? -0.346 12.026 -15.762 1.00 92.19 103 ILE A CA 1
ATOM 825 C C . ILE A 1 103 ? 0.295 13.375 -16.101 1.00 92.19 103 ILE A C 1
ATOM 827 O O . ILE A 1 103 ? 1.456 13.425 -16.506 1.00 92.19 103 ILE A O 1
ATOM 831 N N . ALA A 1 104 ? -0.450 14.455 -15.877 1.00 94.38 104 ALA A N 1
ATOM 832 C CA . ALA A 1 104 ? 0.009 15.829 -16.038 1.00 94.38 104 ALA A CA 1
ATOM 833 C C . ALA A 1 104 ? 0.621 16.392 -14.749 1.00 94.38 104 ALA A C 1
ATOM 835 O O . ALA A 1 104 ? 1.681 17.018 -14.780 1.00 94.38 104 ALA A O 1
ATOM 836 N N . SER A 1 105 ? -0.023 16.157 -13.604 1.00 94.00 105 SER A N 1
ATOM 837 C CA . SER A 1 105 ? 0.495 16.537 -12.288 1.00 94.00 105 SER A CA 1
ATOM 838 C C . SER A 1 105 ? 0.004 15.582 -11.211 1.00 94.00 105 SER A C 1
ATOM 840 O O . SER A 1 105 ? -1.051 14.968 -11.348 1.00 94.00 105 SER A O 1
ATOM 842 N N . MET A 1 106 ? 0.758 15.501 -10.121 1.00 93.69 106 MET A N 1
ATOM 843 C CA . MET A 1 106 ? 0.425 14.710 -8.945 1.00 93.69 106 MET A CA 1
ATOM 844 C C . MET A 1 106 ? 0.900 15.488 -7.724 1.00 93.69 106 MET A C 1
ATOM 846 O O . MET A 1 106 ? 2.094 15.517 -7.434 1.00 93.69 106 MET A O 1
ATOM 850 N N . GLU A 1 107 ? -0.031 16.139 -7.038 1.00 95.81 107 GLU A N 1
ATOM 851 C CA . GLU A 1 107 ? 0.283 17.048 -5.935 1.00 95.81 107 GLU A CA 1
ATOM 852 C C . GLU A 1 107 ? -0.395 16.564 -4.650 1.00 95.81 107 GLU A C 1
ATOM 854 O O . GLU A 1 107 ? -1.574 16.207 -4.690 1.00 95.81 107 GLU A O 1
ATOM 859 N N . PRO A 1 108 ? 0.300 16.538 -3.500 1.00 96.69 108 PRO A N 1
ATOM 860 C CA . PRO A 1 108 ? -0.346 16.254 -2.226 1.00 96.69 108 PRO A CA 1
ATOM 861 C C . PRO A 1 108 ? -1.437 17.284 -1.914 1.00 96.69 108 PRO A C 1
ATOM 863 O O . PRO A 1 108 ? -1.199 18.491 -1.969 1.00 96.69 108 PRO A O 1
ATOM 866 N N . ASN A 1 109 ? -2.615 16.819 -1.505 1.00 96.25 109 ASN A N 1
ATOM 867 C CA . ASN A 1 109 ? -3.719 17.681 -1.073 1.00 96.25 109 ASN A CA 1
ATOM 868 C C . ASN A 1 109 ? -3.720 17.943 0.448 1.00 96.25 109 ASN A C 1
ATOM 870 O O . ASN A 1 109 ? -4.530 18.721 0.963 1.00 96.25 109 ASN A O 1
ATOM 874 N N . CYS A 1 110 ? -2.782 17.335 1.182 1.00 94.31 110 CYS A N 1
ATOM 875 C CA . CYS A 1 110 ? -2.569 17.553 2.608 1.00 94.31 110 CYS A CA 1
ATOM 876 C C . CYS A 1 110 ? -1.075 17.688 2.949 1.00 94.31 110 CYS A C 1
ATOM 878 O O . CYS A 1 110 ? -0.200 17.378 2.145 1.00 94.31 110 CYS A O 1
ATOM 880 N N . LYS A 1 111 ? -0.764 18.187 4.153 1.00 94.25 111 LYS A N 1
ATOM 881 C CA . LYS A 1 111 ? 0.623 18.492 4.567 1.00 94.25 111 LYS A CA 1
ATOM 882 C C . LYS A 1 111 ? 1.404 17.253 5.000 1.00 94.25 111 LYS A C 1
ATOM 884 O O . LYS A 1 111 ? 2.628 17.275 5.026 1.00 94.25 111 LYS A O 1
ATOM 889 N N . GLU A 1 112 ? 0.683 16.223 5.414 1.00 93.50 112 GLU A N 1
ATOM 890 C CA . GLU A 1 112 ? 1.204 14.963 5.930 1.00 93.50 112 GLU A CA 1
ATOM 891 C C . GLU A 1 112 ? 1.678 14.029 4.810 1.00 93.50 112 GLU A C 1
ATOM 893 O O . GLU A 1 112 ? 2.516 13.159 5.045 1.00 93.50 112 GLU A O 1
ATOM 898 N N . ALA A 1 113 ? 1.154 14.203 3.594 1.00 95.44 113 ALA A N 1
ATOM 899 C C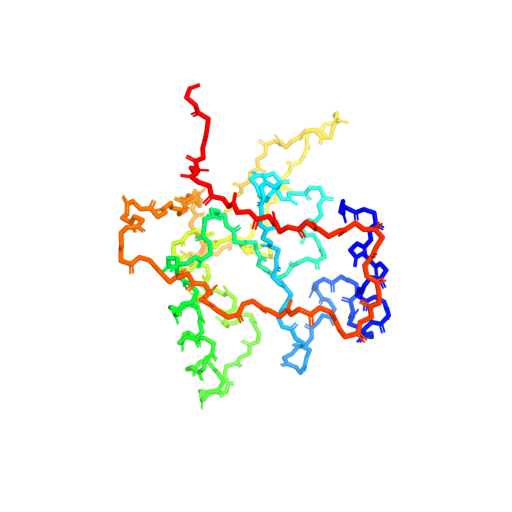A . ALA A 1 113 ? 1.546 13.422 2.433 1.00 95.44 113 ALA A CA 1
ATOM 900 C C . ALA A 1 113 ? 2.811 14.015 1.777 1.00 95.44 113 ALA A C 1
ATOM 902 O O . ALA A 1 113 ? 2.877 15.220 1.518 1.00 95.44 113 ALA A O 1
ATOM 903 N N . PRO A 1 114 ? 3.844 13.201 1.497 1.00 94.88 114 PRO A N 1
ATOM 904 C CA . PRO A 1 114 ? 5.082 13.689 0.902 1.00 94.88 114 PRO A CA 1
ATOM 905 C C . PRO A 1 114 ? 4.915 13.990 -0.593 1.00 94.88 114 PRO A C 1
ATOM 907 O O . PRO A 1 114 ? 4.310 13.215 -1.327 1.00 94.88 114 PRO A O 1
ATOM 910 N N . ASN A 1 115 ? 5.577 15.039 -1.095 1.00 93.06 115 ASN A N 1
ATOM 911 C CA . ASN A 1 115 ? 5.620 15.335 -2.540 1.00 93.06 115 ASN A CA 1
ATOM 912 C C . ASN A 1 115 ? 6.215 14.188 -3.374 1.00 93.06 115 ASN A C 1
ATOM 914 O O . ASN A 1 115 ? 5.912 14.039 -4.553 1.00 93.06 115 ASN A O 1
ATOM 918 N N . ARG A 1 116 ? 7.115 13.390 -2.786 1.00 92.12 116 ARG A N 1
ATOM 919 C CA . ARG A 1 116 ? 7.727 12.228 -3.438 1.00 92.12 116 ARG A CA 1
ATOM 920 C C . ARG A 1 116 ? 7.834 11.079 -2.450 1.00 92.12 116 ARG A C 1
ATOM 922 O O . ARG A 1 116 ? 8.533 11.194 -1.445 1.00 92.12 116 ARG A O 1
ATOM 929 N N . VAL A 1 117 ? 7.194 9.961 -2.770 1.00 93.25 117 VAL A N 1
ATOM 930 C CA . VAL A 1 117 ? 7.295 8.727 -1.985 1.00 93.25 117 VAL A CA 1
ATOM 931 C C . VAL A 1 117 ? 8.617 8.035 -2.313 1.00 93.25 117 VAL A C 1
ATOM 933 O O . VAL A 1 117 ? 8.914 7.732 -3.470 1.00 93.25 117 VAL A O 1
ATOM 936 N N . LYS A 1 118 ? 9.446 7.806 -1.292 1.00 92.00 118 LYS A N 1
ATOM 937 C CA . LYS A 1 118 ? 10.753 7.162 -1.448 1.00 92.00 118 LYS A CA 1
ATOM 938 C C . LYS A 1 118 ? 10.621 5.655 -1.270 1.00 92.00 118 LYS A C 1
ATOM 940 O O . LYS A 1 118 ? 10.203 5.186 -0.215 1.00 92.00 118 LYS A O 1
ATOM 945 N N . LYS A 1 119 ? 11.000 4.902 -2.305 1.00 90.75 119 LYS A N 1
ATOM 946 C CA . LYS A 1 119 ? 10.971 3.437 -2.262 1.00 90.75 119 LYS A CA 1
ATOM 947 C C . LYS A 1 119 ? 11.845 2.894 -1.133 1.00 90.75 119 LYS A C 1
ATOM 949 O O . LYS A 1 119 ? 12.967 3.372 -0.946 1.00 90.75 119 LYS A O 1
ATOM 954 N N . GLN A 1 120 ? 11.356 1.865 -0.456 1.00 91.06 120 GLN A N 1
ATOM 955 C CA . GLN A 1 120 ? 12.124 1.153 0.558 1.00 91.06 120 GLN A CA 1
ATOM 956 C C . GLN A 1 120 ? 12.834 -0.062 -0.032 1.00 91.06 120 GLN A C 1
ATOM 958 O O . GLN A 1 120 ? 12.278 -0.781 -0.858 1.00 91.06 120 GLN A O 1
ATOM 963 N N . VAL A 1 121 ? 14.077 -0.288 0.378 1.00 88.00 121 VAL A N 1
ATOM 964 C CA . VAL A 1 121 ? 14.901 -1.407 -0.092 1.00 88.00 121 VAL A CA 1
ATOM 965 C C . VAL A 1 121 ? 15.599 -2.007 1.115 1.00 88.00 121 VAL A C 1
ATOM 967 O O . VAL A 1 121 ? 16.192 -1.263 1.899 1.00 88.00 121 VAL A O 1
ATOM 970 N N . VAL A 1 122 ? 15.551 -3.330 1.269 1.00 85.50 122 VAL A N 1
ATOM 971 C CA . VAL A 1 122 ? 16.339 -4.006 2.299 1.00 85.50 122 VAL A CA 1
ATOM 972 C C . VAL A 1 122 ? 17.799 -3.992 1.861 1.00 85.50 122 VAL A C 1
ATOM 974 O O . VAL A 1 122 ? 18.171 -4.575 0.846 1.00 85.50 122 VAL A O 1
ATOM 977 N N . THR A 1 123 ? 18.641 -3.297 2.621 1.00 83.62 123 THR A N 1
ATOM 978 C CA . THR A 1 123 ? 20.078 -3.201 2.329 1.00 83.62 123 THR A CA 1
ATOM 979 C C . THR A 1 123 ? 20.893 -4.313 2.978 1.00 83.62 123 THR A C 1
ATOM 981 O O . THR A 1 123 ? 21.970 -4.633 2.484 1.00 83.62 123 THR A O 1
ATOM 984 N N . ASP A 1 124 ? 20.397 -4.896 4.073 1.00 83.44 124 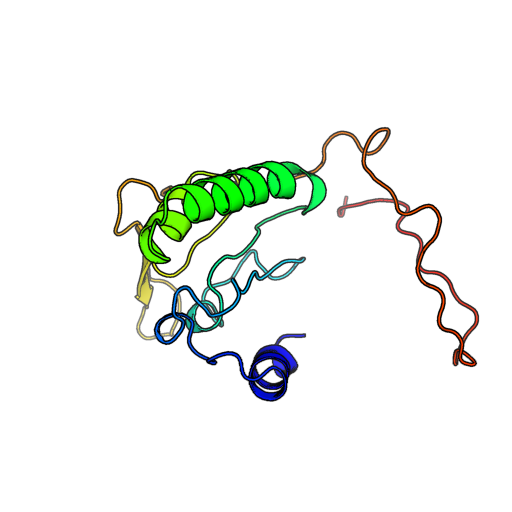ASP A N 1
ATOM 985 C CA . ASP A 1 124 ? 21.033 -6.021 4.760 1.00 83.44 124 ASP A CA 1
ATOM 986 C C . ASP A 1 124 ? 20.150 -7.268 4.674 1.00 83.44 124 ASP A C 1
ATOM 988 O O . ASP A 1 124 ? 19.147 -7.404 5.373 1.00 83.44 124 ASP A O 1
ATOM 992 N N . LEU A 1 125 ? 20.530 -8.181 3.782 1.00 80.56 125 LEU A N 1
ATOM 993 C CA . LEU A 1 125 ? 19.850 -9.462 3.597 1.00 80.56 125 LEU A CA 1
ATOM 994 C C . LEU A 1 125 ? 20.321 -10.534 4.591 1.00 80.56 125 LEU A C 1
ATOM 996 O O . LEU A 1 125 ? 19.731 -11.609 4.634 1.00 80.56 125 LEU A O 1
ATOM 1000 N N . SER A 1 126 ? 21.371 -10.273 5.375 1.00 81.38 126 SER A N 1
ATOM 1001 C CA . SER A 1 126 ? 21.953 -11.264 6.291 1.00 81.38 126 SER A CA 1
ATOM 1002 C C . SER A 1 126 ? 21.104 -11.447 7.547 1.00 81.38 126 SER A C 1
ATOM 1004 O O . SER A 1 126 ? 20.997 -12.561 8.052 1.00 81.38 126 SER A O 1
ATOM 1006 N N . ASP A 1 127 ? 20.504 -10.356 8.031 1.00 79.25 127 ASP A N 1
ATOM 1007 C CA . ASP A 1 127 ? 19.696 -10.317 9.260 1.00 79.25 127 ASP A CA 1
ATOM 1008 C C . ASP A 1 127 ? 18.204 -10.039 8.984 1.00 79.25 127 ASP A C 1
ATOM 1010 O O . ASP A 1 127 ? 17.412 -9.779 9.891 1.00 79.25 127 ASP A O 1
ATOM 1014 N N . THR A 1 128 ? 17.785 -10.090 7.713 1.00 80.62 128 THR A N 1
ATOM 1015 C CA . THR A 1 128 ? 16.367 -9.944 7.367 1.00 80.62 128 THR A CA 1
ATOM 1016 C C . THR A 1 128 ? 15.585 -11.218 7.679 1.00 80.62 128 THR A C 1
ATOM 1018 O O . THR A 1 128 ? 16.100 -12.338 7.623 1.00 80.62 128 THR A O 1
ATOM 1021 N N . TYR A 1 129 ? 14.301 -11.064 8.001 1.00 81.19 129 TYR A N 1
ATOM 1022 C CA . TYR A 1 129 ? 13.444 -12.207 8.280 1.00 81.19 129 TYR A CA 1
ATOM 1023 C C . TYR A 1 129 ? 13.261 -13.065 7.025 1.00 81.19 129 TYR A C 1
ATOM 1025 O O . TYR A 1 129 ? 12.753 -12.596 6.008 1.00 81.19 129 TYR A O 1
ATOM 1033 N N . TYR A 1 130 ? 13.584 -14.354 7.134 1.00 80.31 130 TYR A N 1
ATOM 1034 C CA . TYR A 1 130 ? 13.289 -15.347 6.109 1.00 80.31 130 TYR A CA 1
ATOM 1035 C C . TYR A 1 130 ? 12.452 -16.495 6.699 1.00 80.31 130 TYR A C 1
ATOM 1037 O O . TYR A 1 130 ? 12.813 -17.048 7.747 1.00 80.31 130 TYR A O 1
ATOM 1045 N N . PRO A 1 131 ? 11.333 -16.893 6.065 1.00 81.81 131 PRO A N 1
ATOM 1046 C CA . PRO A 1 131 ? 10.485 -17.960 6.583 1.00 81.81 131 PRO A CA 1
ATOM 1047 C C . PRO A 1 131 ? 11.192 -19.321 6.479 1.00 81.81 131 PRO A C 1
ATOM 1049 O O . PRO A 1 131 ? 11.235 -19.945 5.424 1.00 81.81 131 PRO A O 1
ATOM 1052 N N . SER A 1 132 ? 11.706 -19.829 7.603 1.00 85.44 132 SER A N 1
ATOM 1053 C CA . SER A 1 132 ? 12.396 -21.132 7.676 1.00 85.44 132 SER A CA 1
ATOM 1054 C C . SER A 1 132 ? 11.464 -22.348 7.607 1.00 85.44 132 SER A C 1
ATOM 1056 O O . SER A 1 132 ? 11.916 -23.475 7.414 1.00 85.44 132 SER A O 1
ATOM 1058 N N . LYS A 1 133 ? 10.155 -22.133 7.776 1.00 88.00 133 LYS A N 1
ATOM 1059 C CA . LYS A 1 133 ? 9.106 -23.160 7.718 1.00 88.00 133 LYS A CA 1
ATOM 1060 C C . LYS A 1 133 ? 7.963 -22.667 6.823 1.00 88.00 133 LYS A C 1
ATOM 1062 O O . LYS A 1 133 ? 6.928 -22.258 7.353 1.00 88.00 133 LYS A O 1
ATOM 1067 N N . PRO A 1 134 ? 8.151 -22.624 5.492 1.00 85.12 134 PRO A N 1
ATOM 1068 C CA . PRO A 1 134 ? 7.104 -22.166 4.588 1.00 85.12 134 PRO A CA 1
ATOM 1069 C C . PRO A 1 134 ? 5.877 -23.080 4.684 1.00 85.12 134 PRO A C 1
ATOM 1071 O O . PRO A 1 134 ? 6.001 -24.280 4.934 1.00 85.12 134 PRO A O 1
ATOM 1074 N N . LEU A 1 135 ? 4.686 -22.513 4.482 1.00 84.94 135 LEU A N 1
ATOM 1075 C CA . LEU A 1 135 ? 3.456 -23.299 4.408 1.00 84.94 135 LEU A CA 1
ATOM 1076 C C . LEU A 1 135 ? 3.532 -24.234 3.197 1.00 84.94 135 LEU A C 1
ATOM 1078 O O . LEU A 1 135 ? 3.623 -23.778 2.058 1.00 84.94 135 LEU A O 1
ATOM 1082 N N . VAL A 1 136 ? 3.491 -25.543 3.451 1.00 84.81 136 VAL A N 1
ATOM 1083 C CA . VAL A 1 136 ? 3.491 -26.569 2.403 1.00 84.81 136 VAL A CA 1
ATOM 1084 C C . VAL A 1 136 ? 2.056 -27.060 2.196 1.00 84.81 136 VAL A C 1
ATOM 1086 O O . VAL A 1 136 ? 1.403 -27.427 3.178 1.00 84.81 136 VAL A O 1
ATOM 1089 N N . PRO A 1 137 ? 1.538 -27.081 0.954 1.00 82.62 137 PRO A N 1
ATOM 1090 C CA . PRO A 1 137 ? 0.206 -27.601 0.678 1.00 82.62 137 PRO A CA 1
ATOM 1091 C C . PRO A 1 137 ? 0.049 -29.053 1.143 1.00 82.62 137 PRO A C 1
ATOM 1093 O O . PRO A 1 137 ? 0.862 -29.912 0.809 1.00 82.62 137 PRO A O 1
ATOM 1096 N N . TYR A 1 138 ? -1.045 -29.353 1.848 1.00 85.06 138 TYR A N 1
ATOM 1097 C CA . TYR A 1 138 ? -1.427 -30.724 2.217 1.00 85.06 138 TYR A CA 1
ATOM 1098 C C . TYR A 1 138 ? -2.229 -31.418 1.097 1.00 85.06 138 TYR A C 1
ATOM 1100 O O . TYR A 1 138 ? -3.190 -32.145 1.333 1.00 85.06 138 TYR A O 1
ATOM 1108 N N . ILE A 1 139 ? -1.870 -31.139 -0.155 1.00 87.75 139 ILE A N 1
ATOM 1109 C CA . ILE A 1 139 ? -2.444 -31.745 -1.360 1.00 87.75 139 ILE A CA 1
ATOM 1110 C C . ILE A 1 139 ? -1.303 -32.106 -2.308 1.00 87.75 139 ILE A C 1
ATOM 1112 O O . ILE A 1 139 ? -0.218 -31.531 -2.227 1.00 87.75 139 ILE A O 1
ATOM 1116 N N . ARG A 1 140 ? -1.535 -33.045 -3.228 1.00 81.56 140 ARG A N 1
ATOM 1117 C CA . ARG A 1 140 ? -0.535 -33.386 -4.246 1.00 81.56 140 ARG A CA 1
ATOM 1118 C C . ARG A 1 140 ? -0.288 -32.166 -5.140 1.00 81.56 140 ARG A C 1
ATOM 1120 O O . ARG A 1 140 ? -1.187 -31.756 -5.872 1.00 81.56 140 ARG A O 1
ATOM 1127 N N . ALA A 1 141 ? 0.918 -31.606 -5.082 1.00 80.12 141 ALA A N 1
ATOM 1128 C CA . ALA A 1 141 ? 1.347 -30.573 -6.014 1.00 80.12 141 ALA A CA 1
ATOM 1129 C C . ALA A 1 141 ? 1.483 -31.166 -7.425 1.00 80.12 141 ALA A C 1
ATOM 1131 O O . ALA A 1 141 ? 1.799 -32.343 -7.596 1.00 80.12 141 ALA A O 1
ATOM 1132 N N . THR A 1 142 ? 1.246 -30.355 -8.454 1.00 81.31 142 THR A N 1
ATOM 1133 C CA . THR A 1 142 ? 1.469 -30.765 -9.851 1.00 81.31 142 THR A CA 1
ATOM 1134 C C . THR A 1 142 ? 2.948 -31.007 -10.150 1.00 81.31 142 THR A C 1
ATOM 1136 O O . THR A 1 142 ? 3.270 -31.824 -11.010 1.00 81.31 142 THR A O 1
ATOM 1139 N N . GLN A 1 143 ? 3.844 -30.307 -9.447 1.00 82.19 143 GLN A N 1
ATOM 1140 C CA . GLN A 1 143 ? 5.294 -30.469 -9.517 1.00 82.19 143 GLN A CA 1
ATOM 1141 C C . GLN A 1 143 ? 5.898 -30.313 -8.116 1.00 82.19 143 GLN A C 1
ATOM 1143 O O . GLN A 1 143 ? 5.568 -29.359 -7.411 1.00 82.19 143 GLN A O 1
ATOM 1148 N N . ASP A 1 144 ? 6.826 -31.196 -7.745 1.00 80.94 144 ASP A N 1
ATOM 1149 C CA . ASP A 1 144 ? 7.578 -31.111 -6.488 1.00 80.94 144 ASP A CA 1
ATOM 1150 C C . ASP A 1 144 ? 8.707 -30.075 -6.614 1.00 80.94 144 ASP A C 1
ATOM 1152 O O . ASP A 1 144 ? 9.869 -30.403 -6.860 1.00 80.94 144 ASP A O 1
ATOM 1156 N N . ARG A 1 145 ? 8.352 -28.788 -6.526 1.00 84.06 145 ARG A N 1
ATOM 1157 C CA . ARG A 1 145 ? 9.287 -27.658 -6.636 1.00 84.06 145 ARG A CA 1
ATOM 1158 C C . ARG A 1 145 ? 9.128 -26.698 -5.463 1.00 84.06 145 ARG A C 1
ATOM 1160 O O . ARG A 1 145 ? 8.014 -26.420 -5.031 1.00 84.06 145 ARG A O 1
ATOM 1167 N N . VAL A 1 146 ? 10.249 -26.143 -5.007 1.00 82.81 146 VAL A N 1
ATOM 1168 C CA . VAL A 1 146 ? 10.300 -25.014 -4.070 1.00 82.81 146 VAL A CA 1
ATOM 1169 C C . VAL A 1 146 ? 10.897 -23.805 -4.784 1.00 82.81 146 VAL A C 1
ATOM 1171 O O . VAL A 1 146 ? 11.836 -23.947 -5.567 1.00 82.81 146 VAL A O 1
ATOM 1174 N N . VAL A 1 147 ? 10.334 -22.623 -4.536 1.00 83.31 147 VAL A N 1
ATOM 1175 C CA . VAL A 1 147 ? 10.890 -21.358 -5.024 1.00 83.31 147 VAL A CA 1
ATOM 1176 C C . VAL A 1 147 ? 11.776 -20.789 -3.926 1.00 83.31 147 VAL A C 1
ATOM 1178 O O . VAL A 1 147 ? 11.299 -20.507 -2.829 1.00 83.31 147 VAL A O 1
ATOM 1181 N N . LEU A 1 148 ? 13.063 -20.647 -4.229 1.00 85.25 148 LEU A N 1
ATOM 1182 C CA . LEU A 1 148 ? 14.050 -20.014 -3.364 1.00 85.25 148 LEU A CA 1
ATOM 1183 C C . LEU A 1 148 ? 14.586 -18.776 -4.081 1.00 85.25 148 LEU A C 1
ATOM 1185 O O . LEU A 1 148 ? 15.124 -18.877 -5.182 1.00 85.25 148 LEU A O 1
ATOM 1189 N N . GLU A 1 149 ? 14.432 -17.616 -3.454 1.00 83.06 149 GLU A N 1
ATOM 1190 C CA . GLU A 1 149 ? 15.049 -16.377 -3.916 1.00 83.06 149 GLU A CA 1
ATOM 1191 C C . GLU A 1 149 ? 16.490 -16.321 -3.394 1.00 83.06 149 GLU A C 1
ATOM 1193 O O . GLU A 1 149 ? 16.712 -16.272 -2.188 1.00 83.06 149 GLU A O 1
ATOM 1198 N N . ILE A 1 150 ? 17.469 -16.384 -4.301 1.00 83.75 150 ILE A N 1
ATOM 1199 C CA . ILE A 1 150 ? 18.906 -16.361 -3.965 1.00 83.75 150 ILE A CA 1
ATOM 1200 C C . ILE A 1 150 ? 19.533 -14.964 -4.086 1.00 83.75 150 ILE A C 1
ATOM 1202 O O . ILE A 1 150 ? 20.613 -14.728 -3.554 1.00 83.75 150 ILE A O 1
ATOM 1206 N N . GLN A 1 151 ? 18.875 -14.050 -4.803 1.00 82.06 151 GLN A N 1
ATOM 1207 C CA . GLN A 1 151 ? 19.310 -12.676 -5.039 1.00 82.06 151 GLN A CA 1
ATOM 1208 C C . GLN A 1 151 ? 18.086 -11.798 -5.328 1.00 82.06 151 GLN A C 1
ATOM 1210 O O . GLN A 1 151 ? 17.126 -12.266 -5.941 1.00 82.06 151 GLN A O 1
ATOM 1215 N N . ARG A 1 152 ? 18.152 -10.522 -4.930 1.00 80.38 152 ARG A N 1
ATOM 1216 C CA . ARG A 1 152 ? 17.159 -9.487 -5.248 1.00 80.38 152 ARG A CA 1
ATOM 1217 C C . ARG A 1 152 ? 17.739 -8.439 -6.198 1.00 80.38 152 ARG A C 1
ATOM 1219 O O . ARG A 1 152 ? 18.910 -8.080 -6.093 1.00 80.38 152 ARG A O 1
ATOM 1226 N N . GLY A 1 153 ? 16.895 -7.925 -7.091 1.00 75.19 153 GLY A N 1
ATOM 1227 C CA . GLY A 1 153 ? 17.267 -6.907 -8.077 1.00 75.19 153 GLY A CA 1
ATOM 1228 C C . GLY A 1 153 ? 17.914 -7.467 -9.351 1.00 75.19 153 GLY A C 1
ATOM 1229 O O . GLY A 1 153 ? 18.275 -8.637 -9.433 1.00 75.19 153 GLY A O 1
ATOM 1230 N N . CYS A 1 154 ? 18.020 -6.610 -10.367 1.00 69.31 154 CYS A N 1
ATOM 1231 C CA . CYS A 1 154 ? 18.760 -6.880 -11.603 1.00 69.31 154 CYS A CA 1
ATOM 1232 C C . CYS A 1 154 ? 20.091 -6.115 -11.566 1.00 69.31 154 CYS A C 1
ATOM 1234 O O . CYS A 1 154 ? 20.139 -5.018 -11.005 1.00 69.31 154 CYS A O 1
ATOM 1236 N N . ILE A 1 155 ? 21.140 -6.704 -12.145 1.00 43.19 155 ILE A N 1
ATOM 1237 C CA . ILE A 1 155 ? 22.457 -6.075 -12.352 1.00 43.19 155 ILE A CA 1
ATOM 1238 C C . ILE A 1 155 ? 22.396 -5.173 -13.586 1.00 43.19 155 ILE A C 1
ATOM 1240 O O . ILE A 1 155 ? 21.756 -5.602 -14.574 1.00 43.19 155 ILE A O 1
#

pLDDT: mean 90.32, std 8.2, range [43.19, 97.94]